Protein AF-A0A1B7MU81-F1 (afdb_monomer)

Nearest PDB structures (foldseek):
  8r2u-assembly2_D  TM=9.289E-01  e=1.205E-07  Trametes versicolor
  7yj0-assembly2_D  TM=7.650E-01  e=1.816E-02  Boreostereum vibrans
  7yj0-assembly1_B  TM=6.916E-01  e=1.066E-02  Boreostereum vibrans
  7yj0-assembly2_C  TM=7.412E-01  e=2.075E-02  Boreostereum vibrans
  7yj0-assembly1_A  TM=7.456E-01  e=7.864E-02  Boreostereum vibrans

InterPro domains:
  IPR012941 Phenol hydroxylase-like, C-terminal dimerisation domain [PF07976] (6-103)
  IPR036249 Thioredoxin-like superfamily [SSF52833] (7-103)
  IPR038220 Phenol hydroxylase, C-terminal TRX-fold domain superfamily [G3DSA:3.40.30.20] (2-108)

Mean predicted aligned error: 6.89 Å

Organism: NCBI:txid1314800

Solvent-accessible surface area (backbone atoms only — not comparable to full-atom values): 7275 Å² total; per-residue (Å²): 130,88,84,68,90,30,82,96,43,71,64,60,81,44,88,64,70,35,74,41,80,50,50,82,91,78,58,61,75,82,78,49,56,63,85,53,37,81,41,78,89,26,53,45,63,43,33,49,44,99,83,68,79,46,74,39,55,55,45,69,74,71,71,49,61,78,91,54,62,70,47,74,43,66,44,99,86,70,48,80,74,48,77,41,53,68,87,44,54,69,60,54,50,52,59,48,62,75,76,58,77,82,80,81,80,78,77,76,81,129

pLDDT: mean 85.77, std 12.93, range [43.19, 97.56]

Radius of gyration: 16.75 Å; Cα contacts (8 Å, |Δi|>4): 103; chains: 1; bounding box: 52×26×41 Å

Secondary structure (DSSP, 8-state):
------TTSGGGT----EEE-S-TTT--GGGS-GGG-SSGGGEEE--B-TTSSSB--HHHHHT--TTS-EEEEE-TTS-EEEEEETT-HHHHHHHHHTTPPPPP------

Structure (mmCIF, N/CA/C/O backbone):
data_AF-A0A1B7MU81-F1
#
_entry.id   AF-A0A1B7MU81-F1
#
loop_
_atom_site.group_PDB
_atom_site.id
_atom_site.type_symbol
_atom_site.label_atom_id
_atom_site.label_alt_id
_atom_site.label_comp_id
_atom_site.label_asym_id
_atom_site.label_entity_id
_atom_site.label_seq_id
_atom_site.pdbx_PDB_ins_code
_atom_site.Cartn_x
_atom_site.Cartn_y
_atom_site.Cartn_z
_atom_site.occupancy
_atom_site.B_iso_or_equiv
_atom_site.auth_seq_id
_atom_site.auth_comp_id
_atom_site.auth_asym_id
_atom_site.auth_atom_id
_atom_site.pdbx_PDB_model_num
ATOM 1 N N . LYS A 1 1 ? 14.076 12.789 9.325 1.00 47.91 1 LYS A N 1
ATOM 2 C CA . LYS A 1 1 ? 13.934 11.728 8.296 1.00 47.91 1 LYS A CA 1
ATOM 3 C C . LYS A 1 1 ? 14.961 10.652 8.647 1.00 47.91 1 LYS A C 1
ATOM 5 O O . LYS A 1 1 ? 16.141 10.923 8.492 1.00 47.91 1 LYS A O 1
ATOM 10 N N . TYR A 1 2 ? 14.551 9.563 9.303 1.00 51.53 2 TYR A N 1
ATOM 11 C CA . TYR A 1 2 ? 15.467 8.608 9.950 1.00 51.53 2 TYR A CA 1
ATOM 12 C C . TYR A 1 2 ? 16.371 7.921 8.909 1.00 51.53 2 TYR A C 1
ATOM 14 O O . TYR A 1 2 ? 15.878 7.319 7.959 1.00 51.53 2 TYR A O 1
ATOM 22 N N . GLY A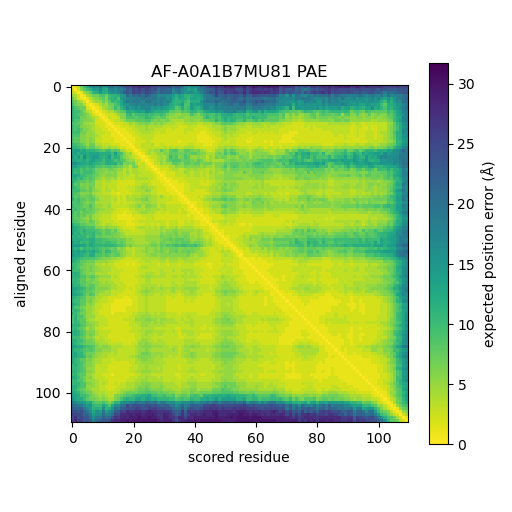 1 3 ? 17.686 8.112 9.048 1.00 52.28 3 GLY A N 1
ATOM 23 C CA . GLY A 1 3 ? 18.711 7.797 8.049 1.00 52.28 3 GLY A CA 1
ATOM 24 C C . GLY A 1 3 ? 19.152 6.337 8.044 1.00 52.28 3 GLY A C 1
ATOM 25 O O . GLY A 1 3 ? 20.285 6.042 8.410 1.00 52.28 3 GLY A O 1
ATOM 26 N N . TYR A 1 4 ? 18.276 5.431 7.613 1.00 57.09 4 TYR A N 1
ATOM 27 C CA . TYR A 1 4 ? 18.717 4.092 7.222 1.00 57.09 4 TYR A CA 1
ATOM 28 C C . TYR A 1 4 ? 19.384 4.172 5.844 1.00 57.09 4 TYR A C 1
ATOM 30 O O . TYR A 1 4 ? 18.833 4.832 4.960 1.00 57.09 4 TYR A O 1
ATOM 38 N N . PRO A 1 5 ? 20.552 3.539 5.636 1.00 58.16 5 PRO A N 1
ATOM 39 C CA . PRO A 1 5 ? 21.149 3.460 4.311 1.00 58.16 5 PRO A CA 1
ATOM 40 C C . PRO A 1 5 ? 20.203 2.674 3.397 1.00 58.16 5 PRO A C 1
ATOM 42 O O . PRO A 1 5 ? 19.986 1.481 3.584 1.00 58.16 5 PRO A O 1
ATOM 45 N N . THR A 1 6 ? 19.595 3.367 2.437 1.00 64.00 6 THR A N 1
ATOM 46 C CA . THR A 1 6 ? 18.697 2.775 1.432 1.00 64.00 6 THR A CA 1
ATOM 47 C C . THR A 1 6 ? 19.390 2.571 0.088 1.00 64.00 6 THR A C 1
ATOM 49 O O . THR A 1 6 ? 18.791 2.064 -0.859 1.00 64.00 6 THR A O 1
ATOM 52 N N . GLU A 1 7 ? 20.656 2.973 -0.026 1.00 63.66 7 GLU A N 1
ATOM 53 C CA . GLU A 1 7 ? 21.413 2.877 -1.265 1.00 63.66 7 GLU A CA 1
ATOM 54 C C . GLU A 1 7 ? 21.562 1.413 -1.695 1.00 63.66 7 GLU A C 1
ATOM 56 O O . GLU A 1 7 ? 22.028 0.567 -0.938 1.00 63.66 7 GLU A O 1
ATOM 61 N N . GLY A 1 8 ? 21.123 1.100 -2.917 1.00 63.38 8 GLY A N 1
ATOM 62 C CA . GLY A 1 8 ? 21.140 -0.277 -3.424 1.00 63.38 8 GLY A CA 1
ATOM 63 C C . GLY A 1 8 ? 19.880 -1.087 -3.116 1.00 63.38 8 GLY A C 1
ATOM 64 O O . GLY A 1 8 ? 19.732 -2.171 -3.670 1.00 63.38 8 GLY A O 1
ATOM 65 N N . THR A 1 9 ? 18.942 -0.565 -2.318 1.00 73.31 9 THR A N 1
ATOM 66 C CA . THR A 1 9 ? 17.669 -1.236 -2.020 1.00 73.31 9 THR A CA 1
ATOM 67 C C . THR A 1 9 ? 16.489 -0.567 -2.721 1.00 73.31 9 THR A C 1
ATOM 69 O O . THR A 1 9 ? 16.566 0.594 -3.130 1.00 73.31 9 THR A O 1
ATOM 72 N N . ALA A 1 10 ? 15.358 -1.273 -2.832 1.00 74.88 10 ALA A N 1
ATOM 73 C CA . ALA A 1 10 ? 14.120 -0.719 -3.391 1.00 74.88 10 ALA A CA 1
ATOM 74 C C . ALA A 1 10 ? 13.687 0.582 -2.683 1.00 74.88 10 ALA A C 1
ATOM 76 O O . ALA A 1 10 ? 13.163 1.491 -3.322 1.00 74.88 10 ALA A O 1
ATOM 77 N N . GLN A 1 11 ? 13.988 0.715 -1.386 1.00 77.38 11 GLN A N 1
ATOM 78 C CA . GLN A 1 11 ? 13.675 1.885 -0.562 1.00 77.38 11 GLN A CA 1
ATOM 79 C C . GLN A 1 11 ? 14.462 3.158 -0.936 1.00 77.38 11 GLN A C 1
ATOM 81 O O . GLN A 1 11 ? 14.139 4.235 -0.435 1.00 77.38 11 GLN A O 1
ATOM 86 N N . SER A 1 12 ? 15.483 3.072 -1.800 1.00 82.25 12 SER A N 1
ATOM 87 C CA . SER A 1 12 ? 16.116 4.269 -2.390 1.00 82.25 12 SER A CA 1
ATOM 88 C C . SER A 1 12 ? 15.231 4.961 -3.423 1.00 82.25 12 SER A C 1
ATOM 90 O O . SER A 1 12 ? 15.318 6.177 -3.570 1.00 82.25 12 SER A O 1
ATOM 92 N N . MET A 1 13 ? 14.379 4.203 -4.118 1.00 85.44 13 MET A N 1
ATOM 93 C CA . MET A 1 13 ? 13.504 4.711 -5.180 1.00 85.44 13 MET A CA 1
ATOM 94 C C . MET A 1 13 ? 12.043 4.780 -4.737 1.00 85.44 13 MET A C 1
ATOM 96 O O . MET A 1 13 ? 11.328 5.708 -5.107 1.00 85.44 13 MET A O 1
ATOM 100 N N . PHE A 1 14 ? 11.601 3.818 -3.925 1.00 89.25 14 PHE A N 1
ATOM 101 C CA . PHE A 1 14 ? 10.214 3.684 -3.501 1.00 89.25 14 PHE A CA 1
ATOM 102 C C . PHE A 1 14 ? 10.044 4.010 -2.019 1.00 89.25 14 PHE A C 1
ATOM 104 O O . PHE A 1 14 ? 10.644 3.379 -1.148 1.00 89.25 14 PHE A O 1
ATOM 111 N N . SER A 1 15 ? 9.157 4.959 -1.720 1.00 90.81 15 SER A N 1
ATOM 112 C CA . SER A 1 15 ? 8.682 5.185 -0.356 1.00 90.81 15 SER A CA 1
ATOM 113 C C . SER A 1 15 ? 7.498 4.266 -0.075 1.00 90.81 15 SER A C 1
ATOM 115 O O . SER A 1 15 ? 6.393 4.520 -0.546 1.00 90.81 15 SER A O 1
ATOM 117 N N . ILE A 1 16 ? 7.725 3.210 0.706 1.00 91.56 16 ILE A N 1
ATOM 118 C CA . ILE A 1 16 ? 6.680 2.250 1.077 1.00 91.56 16 ILE A CA 1
ATOM 119 C C . ILE A 1 16 ? 6.026 2.698 2.387 1.00 91.56 16 ILE A C 1
ATOM 121 O O . ILE A 1 16 ? 6.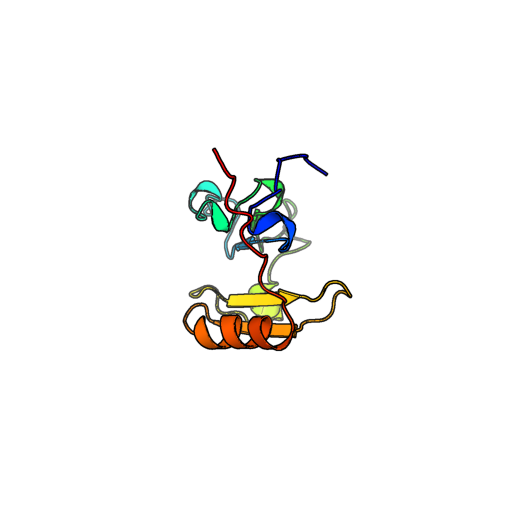715 2.887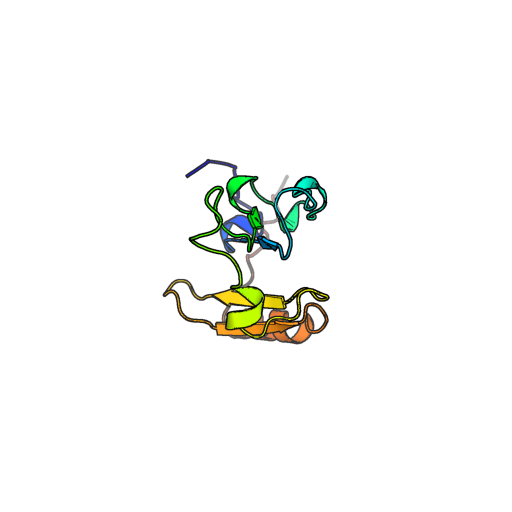 3.395 1.00 91.56 16 ILE A O 1
ATOM 125 N N . ILE A 1 17 ? 4.703 2.857 2.359 1.00 93.62 17 ILE A N 1
ATOM 126 C CA . ILE A 1 17 ? 3.852 3.114 3.524 1.00 93.62 17 ILE A CA 1
ATOM 127 C C . ILE A 1 17 ? 2.787 2.024 3.544 1.00 93.62 17 ILE A C 1
ATOM 129 O O . ILE A 1 17 ? 2.096 1.818 2.549 1.00 93.62 17 ILE A O 1
ATOM 133 N N . THR A 1 18 ? 2.657 1.344 4.675 1.00 94.25 18 THR A N 1
ATOM 134 C CA . THR A 1 18 ? 1.617 0.343 4.905 1.00 94.25 18 THR A CA 1
ATOM 135 C C . THR A 1 18 ? 0.542 0.964 5.772 1.00 94.25 18 THR A C 1
ATOM 137 O O . THR A 1 18 ? 0.850 1.506 6.829 1.00 94.25 18 THR A O 1
ATOM 140 N N . ILE A 1 19 ? -0.711 0.881 5.345 1.00 94.44 19 ILE A N 1
ATOM 141 C CA . ILE A 1 19 ? -1.869 1.225 6.168 1.00 94.44 19 ILE A CA 1
ATOM 142 C C . ILE A 1 19 ? -2.558 -0.096 6.476 1.00 94.44 19 ILE A C 1
ATOM 144 O O . ILE A 1 19 ? -2.867 -0.842 5.557 1.00 94.44 19 ILE A O 1
ATOM 148 N N . MET A 1 20 ? -2.725 -0.411 7.752 1.00 93.31 20 MET A N 1
ATOM 149 C CA . MET A 1 20 ? -3.389 -1.623 8.218 1.00 93.31 20 MET A CA 1
ATOM 150 C C . MET A 1 20 ? -4.862 -1.318 8.488 1.00 93.31 20 MET A C 1
ATOM 152 O O . MET A 1 20 ? -5.178 -0.266 9.044 1.00 93.31 20 MET A O 1
ATOM 156 N N . SER A 1 21 ? -5.756 -2.243 8.150 1.00 91.00 21 SER A N 1
ATOM 157 C CA . SER A 1 21 ? -7.137 -2.223 8.635 1.00 91.00 21 SER A CA 1
ATOM 158 C C . SER A 1 21 ? -7.223 -2.916 9.995 1.00 91.00 21 SER A C 1
ATOM 160 O O . SER A 1 21 ? -6.788 -4.062 10.118 1.00 91.00 21 SER A O 1
ATOM 162 N N . GLY A 1 22 ? -7.811 -2.257 10.990 1.00 83.06 22 GLY A N 1
ATOM 163 C CA . GLY A 1 22 ? -8.102 -2.840 12.300 1.00 83.06 22 GLY A CA 1
ATOM 164 C C . GLY A 1 22 ? -7.920 -1.844 13.439 1.00 83.06 22 GLY A C 1
ATOM 165 O O . GLY A 1 22 ? -7.506 -0.708 13.213 1.00 83.06 22 GLY A O 1
ATOM 166 N N . ASP A 1 23 ? -8.213 -2.299 14.652 1.00 77.31 23 ASP A N 1
ATOM 167 C CA . ASP A 1 23 ? -8.147 -1.491 15.868 1.00 77.31 23 ASP A CA 1
ATOM 168 C C . ASP A 1 23 ? -6.769 -1.621 16.538 1.00 77.31 23 ASP A C 1
ATOM 170 O O . ASP A 1 23 ? -6.075 -2.637 16.388 1.00 77.31 23 ASP A O 1
ATOM 174 N N . LYS A 1 24 ? -6.330 -0.582 17.266 1.00 79.25 24 LYS A N 1
ATOM 175 C CA . LYS A 1 24 ? -4.988 -0.563 17.892 1.00 79.25 24 LYS A CA 1
ATOM 176 C C . LYS A 1 24 ? -4.785 -1.703 18.885 1.00 79.25 24 LYS A C 1
ATOM 178 O O . LYS A 1 24 ? -3.645 -2.084 19.135 1.00 79.25 24 LYS A O 1
ATOM 183 N N . GLU A 1 25 ? -5.866 -2.205 19.467 1.00 79.31 25 GLU A N 1
ATOM 184 C CA . GLU A 1 25 ? -5.865 -3.289 20.440 1.00 79.31 25 GLU A CA 1
ATOM 185 C C . GLU A 1 25 ? -5.568 -4.661 19.809 1.00 79.31 25 GLU A C 1
ATOM 187 O O . GLU A 1 25 ? -5.009 -5.525 20.485 1.00 79.31 25 GLU A O 1
ATOM 192 N N . ASP A 1 26 ? -5.869 -4.839 18.518 1.00 81.44 26 ASP A N 1
ATOM 193 C CA . ASP A 1 26 ? -5.854 -6.149 17.852 1.00 81.44 26 AS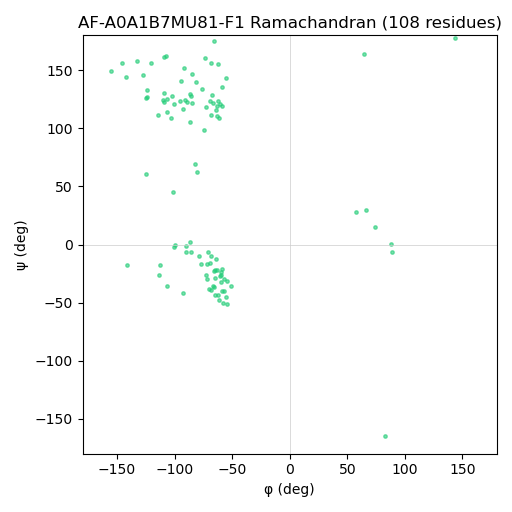P A CA 1
ATOM 194 C C . ASP A 1 26 ? -4.758 -6.289 16.784 1.00 81.44 26 ASP A C 1
ATOM 196 O O . ASP A 1 26 ? -4.410 -7.403 16.372 1.00 81.44 26 ASP A O 1
ATOM 200 N N . VAL A 1 27 ? -4.192 -5.169 16.317 1.00 82.06 27 VAL A N 1
ATOM 201 C CA . VAL A 1 27 ? -3.226 -5.161 15.212 1.00 82.06 27 VAL A CA 1
ATOM 202 C C . VAL A 1 27 ? -1.788 -5.056 15.706 1.00 82.06 27 VAL A C 1
ATOM 204 O O . VAL A 1 27 ? -1.356 -4.072 16.302 1.00 82.06 27 VAL A O 1
ATOM 207 N N . GLU A 1 28 ? -0.991 -6.058 15.344 1.00 84.19 28 GLU A N 1
ATOM 208 C CA . GLU A 1 28 ? 0.435 -6.104 15.637 1.00 84.19 28 GLU A CA 1
ATOM 209 C C . GLU A 1 28 ? 1.258 -5.764 14.382 1.00 84.19 28 GLU A C 1
ATOM 211 O O . GLU A 1 28 ? 1.354 -6.556 13.441 1.00 84.19 28 GLU A O 1
ATOM 216 N N . PHE A 1 29 ? 1.892 -4.587 14.360 1.00 82.88 29 PHE A N 1
ATOM 217 C CA . PHE A 1 29 ? 2.639 -4.115 13.182 1.00 82.88 29 PHE A CA 1
ATOM 218 C C . PHE A 1 29 ? 3.847 -5.000 12.819 1.00 82.88 29 PHE A C 1
ATOM 220 O O . PHE A 1 29 ? 4.311 -4.986 11.679 1.00 82.88 29 PHE A O 1
ATOM 227 N N . THR A 1 30 ? 4.376 -5.777 13.769 1.00 85.44 30 THR A N 1
ATOM 228 C CA . THR A 1 30 ? 5.516 -6.689 13.560 1.00 85.44 30 THR A CA 1
ATOM 229 C C . THR A 1 30 ? 5.176 -7.838 12.609 1.00 85.44 30 THR A C 1
ATOM 231 O O . THR A 1 30 ? 6.085 -8.380 11.976 1.00 85.44 30 THR A O 1
ATOM 234 N N . ARG A 1 31 ? 3.881 -8.162 12.462 1.00 86.88 31 ARG A N 1
ATOM 235 C CA . ARG A 1 31 ? 3.364 -9.170 11.523 1.00 86.88 31 ARG A CA 1
ATOM 236 C C . ARG A 1 31 ? 3.433 -8.717 10.069 1.00 86.88 31 ARG A C 1
ATOM 238 O O . ARG A 1 31 ? 3.374 -9.551 9.170 1.00 86.88 31 ARG A O 1
ATOM 245 N N . VAL A 1 32 ? 3.595 -7.416 9.827 1.00 87.75 32 VAL A N 1
ATOM 246 C CA . VAL A 1 32 ? 3.861 -6.890 8.487 1.00 87.75 32 VAL A CA 1
ATOM 247 C C . VAL A 1 32 ? 5.254 -7.364 8.042 1.00 87.75 32 VAL A C 1
ATOM 249 O O . VAL A 1 32 ? 6.228 -7.169 8.781 1.00 87.75 32 VAL A O 1
ATOM 252 N N . PRO A 1 33 ? 5.397 -7.972 6.848 1.00 88.06 33 PRO A N 1
ATOM 253 C CA . PRO A 1 33 ? 6.698 -8.378 6.325 1.00 88.06 33 PRO A CA 1
ATOM 254 C C . PRO A 1 33 ? 7.6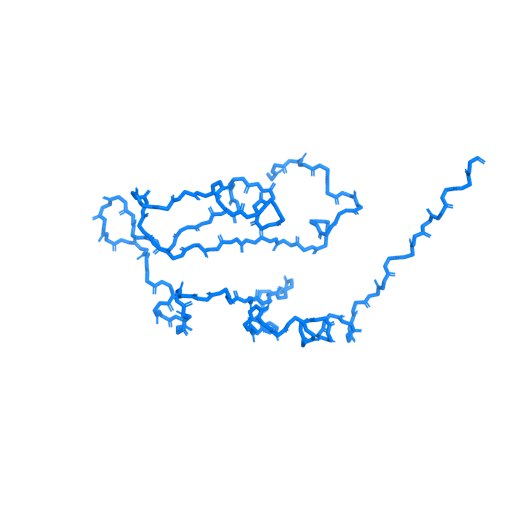79 -7.206 6.258 1.00 88.06 33 PRO A C 1
ATOM 256 O O . PRO A 1 33 ? 7.295 -6.089 5.917 1.00 88.06 33 PRO A O 1
ATOM 259 N N . THR A 1 34 ? 8.963 -7.457 6.530 1.00 86.31 34 THR A N 1
ATOM 260 C CA . THR A 1 34 ? 10.018 -6.424 6.615 1.00 86.31 34 THR A CA 1
ATOM 261 C C . THR A 1 34 ? 10.069 -5.489 5.408 1.00 86.31 34 THR A C 1
ATOM 263 O O . THR A 1 34 ? 10.281 -4.291 5.581 1.00 86.31 34 THR A O 1
ATOM 266 N N . LEU A 1 35 ? 9.806 -6.008 4.205 1.00 84.88 35 LEU A N 1
ATOM 267 C CA . LEU A 1 35 ? 9.729 -5.226 2.968 1.00 84.88 35 LEU A CA 1
ATOM 268 C C . LEU A 1 35 ? 8.680 -4.100 3.038 1.00 84.88 35 LEU A C 1
ATOM 270 O O . LEU A 1 35 ? 8.943 -2.990 2.581 1.00 84.88 35 LEU A O 1
ATOM 274 N N . PHE A 1 36 ? 7.528 -4.375 3.652 1.00 87.31 36 PHE A N 1
ATOM 275 C CA . PHE A 1 36 ? 6.408 -3.445 3.821 1.00 87.31 36 PHE A CA 1
ATOM 276 C C . PHE A 1 36 ? 6.487 -2.622 5.118 1.00 87.31 36 PHE A C 1
ATOM 278 O O . PHE A 1 36 ? 5.705 -1.693 5.317 1.00 87.31 36 PHE A O 1
ATOM 285 N N . ARG A 1 37 ? 7.457 -2.913 5.994 1.00 87.81 37 ARG A N 1
ATOM 286 C CA . ARG A 1 37 ? 7.744 -2.135 7.211 1.00 87.81 37 ARG A CA 1
ATOM 287 C C . ARG A 1 37 ? 9.209 -1.681 7.275 1.00 87.81 37 ARG A C 1
ATOM 289 O O . ARG A 1 37 ? 9.915 -2.029 8.225 1.00 87.81 37 ARG A O 1
ATOM 296 N N . PRO A 1 38 ? 9.688 -0.883 6.300 1.00 81.69 38 PRO A N 1
ATOM 297 C CA . PRO A 1 38 ? 11.087 -0.445 6.271 1.00 81.69 38 PRO A CA 1
ATOM 298 C C . PRO A 1 38 ? 11.496 0.304 7.549 1.00 81.69 38 PRO A C 1
ATOM 300 O O . PRO A 1 38 ? 12.642 0.225 7.980 1.00 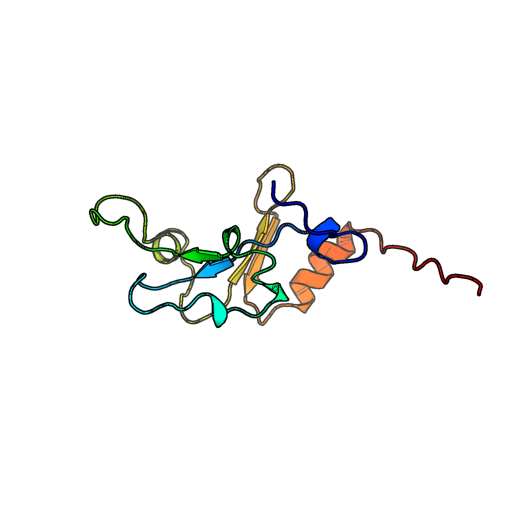81.69 38 PRO A O 1
ATOM 303 N N . HIS A 1 39 ? 10.543 0.990 8.182 1.00 83.56 39 HIS A N 1
ATOM 304 C CA . HIS A 1 39 ? 10.681 1.588 9.501 1.00 83.56 39 HIS A CA 1
ATOM 305 C C . HIS A 1 39 ? 9.340 1.522 10.241 1.00 83.56 39 HIS A C 1
ATOM 307 O O . HIS A 1 39 ? 8.286 1.475 9.606 1.00 83.56 39 HIS A O 1
ATOM 313 N N . TRP A 1 40 ? 9.358 1.554 11.576 1.00 76.81 40 TRP A N 1
ATOM 314 C CA . TRP A 1 40 ? 8.135 1.517 12.390 1.00 76.81 40 TRP A CA 1
ATOM 315 C C . TRP A 1 40 ? 7.191 2.689 12.084 1.00 76.81 40 TRP A C 1
ATOM 317 O O . TRP A 1 40 ? 5.981 2.511 12.085 1.00 76.81 40 TRP A O 1
ATOM 327 N N . SER A 1 41 ? 7.729 3.857 11.714 1.00 85.12 41 SER A N 1
ATOM 328 C CA . SER A 1 41 ? 6.923 5.025 11.316 1.00 85.12 41 SER A CA 1
ATOM 329 C C . SER A 1 41 ? 6.223 4.892 9.958 1.00 85.12 41 SER A C 1
ATOM 331 O O . SER A 1 41 ? 5.496 5.799 9.568 1.00 85.12 41 SER A O 1
ATOM 333 N N . ASN A 1 42 ? 6.486 3.822 9.204 1.00 89.00 42 ASN A N 1
ATOM 334 C CA . ASN A 1 42 ? 5.905 3.597 7.880 1.00 89.00 42 ASN A CA 1
ATOM 335 C C . ASN A 1 42 ? 4.718 2.633 7.924 1.00 89.00 42 ASN A C 1
ATOM 337 O O . ASN A 1 42 ? 4.132 2.355 6.881 1.00 89.00 42 ASN A O 1
ATOM 341 N N . VAL A 1 43 ? 4.376 2.122 9.108 1.00 91.75 43 VAL A N 1
ATOM 342 C CA . VAL A 1 43 ? 3.178 1.318 9.321 1.00 91.75 43 VAL A CA 1
ATOM 343 C C . VAL A 1 43 ? 2.173 2.172 10.078 1.00 91.75 43 VAL A C 1
ATOM 345 O O . VAL A 1 43 ? 2.408 2.580 11.213 1.00 91.75 43 VAL A O 1
ATOM 348 N N . LEU A 1 44 ? 1.075 2.480 9.407 1.00 92.44 44 LEU A N 1
ATOM 349 C CA . LEU A 1 44 ? -0.044 3.259 9.905 1.00 92.44 44 LEU A CA 1
ATOM 350 C C . LEU A 1 44 ? -1.240 2.335 10.116 1.00 92.44 44 LEU A C 1
ATOM 352 O O . LEU A 1 44 ? -1.309 1.244 9.551 1.00 92.44 44 LEU A O 1
ATOM 356 N N . LEU A 1 45 ? -2.197 2.794 10.910 1.00 92.88 45 LEU A N 1
ATOM 357 C CA . LEU A 1 45 ? -3.420 2.065 11.202 1.00 92.88 45 LEU A CA 1
ATOM 358 C C . LEU A 1 45 ? -4.620 2.932 10.839 1.00 92.88 45 LEU A C 1
ATOM 360 O O . LEU A 1 45 ? -4.662 4.110 11.202 1.00 92.88 45 LEU A O 1
ATOM 364 N N . ASP A 1 46 ? -5.585 2.348 10.138 1.00 92.50 46 ASP A N 1
ATOM 365 C CA . ASP A 1 46 ? -6.868 2.981 9.851 1.00 92.50 46 ASP A CA 1
ATOM 366 C C . ASP A 1 46 ? -7.825 2.875 11.046 1.00 92.50 46 ASP A C 1
ATOM 368 O O . ASP A 1 46 ? -8.891 2.269 10.968 1.00 92.50 46 ASP A O 1
ATOM 372 N N . ASP A 1 47 ? -7.430 3.486 12.158 1.00 90.88 47 ASP A N 1
ATOM 373 C CA . ASP A 1 47 ? -8.215 3.547 13.387 1.00 90.88 47 ASP A CA 1
ATOM 374 C C . ASP A 1 47 ? -8.499 5.006 13.765 1.00 90.88 47 ASP A C 1
ATOM 376 O O . ASP A 1 47 ? -7.802 5.952 13.377 1.00 90.88 47 ASP A O 1
ATOM 380 N N . THR A 1 48 ? -9.560 5.184 14.534 1.00 89.19 48 THR A N 1
ATOM 381 C CA . THR A 1 48 ? -9.862 6.419 15.237 1.00 89.19 48 THR A CA 1
ATOM 382 C C . THR A 1 48 ? -8.782 6.764 16.260 1.00 89.19 48 THR A C 1
ATOM 384 O O . THR A 1 48 ? -8.025 5.923 16.735 1.00 89.19 48 THR A O 1
ATOM 387 N N . ASP A 1 49 ? -8.657 8.037 16.601 1.00 87.88 49 ASP A N 1
ATOM 388 C CA . ASP A 1 49 ? -7.768 8.499 17.656 1.00 87.88 49 ASP A CA 1
ATOM 389 C C . ASP A 1 49 ? -8.214 7.997 19.045 1.00 87.88 49 ASP A C 1
ATOM 391 O O . ASP A 1 49 ? -9.280 7.410 19.213 1.00 87.88 49 ASP A O 1
ATOM 395 N N . VAL A 1 50 ? -7.425 8.274 20.088 1.00 85.75 50 VAL A N 1
ATOM 396 C CA . VAL A 1 50 ? -7.760 7.853 21.465 1.00 85.75 50 VAL A CA 1
ATOM 397 C C . VAL A 1 50 ? -9.090 8.425 21.970 1.00 85.75 50 VAL A C 1
ATOM 399 O O . VAL A 1 50 ? -9.702 7.851 22.869 1.00 85.75 50 VAL A O 1
ATOM 402 N N . THR A 1 51 ? -9.559 9.545 21.403 1.00 88.94 51 THR A N 1
ATOM 403 C CA . THR A 1 51 ? -10.861 10.132 21.748 1.00 88.94 51 THR A CA 1
ATOM 404 C C . THR A 1 51 ? -12.028 9.533 20.961 1.00 88.94 51 THR A C 1
ATOM 406 O O . THR A 1 51 ? -13.178 9.841 21.279 1.00 88.94 51 THR A O 1
ATOM 409 N N . ARG A 1 52 ? -11.750 8.666 19.975 1.00 84.69 52 ARG A N 1
ATOM 410 C CA . ARG A 1 52 ? -12.706 8.062 19.034 1.00 84.69 52 ARG A CA 1
ATOM 411 C C . ARG A 1 52 ? -13.506 9.079 18.214 1.00 84.69 52 ARG A C 1
ATOM 413 O O . ARG A 1 52 ? -14.646 8.818 17.833 1.00 84.69 52 ARG A O 1
ATOM 420 N N . LYS A 1 53 ? -12.944 10.264 17.969 1.00 86.75 53 LYS A N 1
ATOM 421 C CA . LYS A 1 53 ? -13.631 11.365 17.267 1.00 86.75 53 LYS A CA 1
ATOM 422 C C . LYS A 1 53 ? -13.013 11.688 15.918 1.00 86.75 53 LYS A C 1
ATOM 424 O O . LYS A 1 53 ? -13.704 12.227 15.057 1.00 86.75 53 LYS A O 1
ATOM 429 N N . LEU A 1 54 ? -11.727 11.409 15.743 1.00 87.38 54 LEU A N 1
ATOM 430 C CA . LEU A 1 54 ? -10.953 11.808 14.575 1.00 87.38 54 LEU A CA 1
ATOM 431 C C . LEU A 1 54 ? -10.251 10.593 13.969 1.00 87.38 54 LEU A C 1
ATOM 433 O O . LEU A 1 54 ? -9.807 9.707 14.688 1.00 87.38 54 LEU A O 1
ATOM 437 N N . GLY A 1 55 ? -10.106 10.575 12.644 1.00 87.56 55 GLY A N 1
ATOM 438 C CA . GLY A 1 55 ? -9.447 9.476 11.933 1.00 87.56 55 GLY A CA 1
ATOM 439 C C . GLY A 1 55 ? -10.357 8.272 11.669 1.00 87.56 55 GLY A C 1
ATOM 440 O O . GLY A 1 55 ? -11.583 8.386 11.736 1.00 87.56 55 GLY A O 1
ATOM 441 N N . GLY A 1 56 ? -9.734 7.148 11.311 1.00 89.94 56 GLY A N 1
ATOM 442 C CA . GLY A 1 56 ? -10.382 5.878 10.976 1.00 89.94 56 GLY A CA 1
ATOM 443 C C . GLY A 1 56 ? -11.275 5.899 9.731 1.00 89.94 56 GLY A C 1
ATOM 444 O O . GLY A 1 56 ? -11.707 6.952 9.252 1.00 89.94 56 GLY A O 1
ATOM 445 N N . GLY A 1 57 ? -11.604 4.715 9.215 1.00 92.00 57 GLY A N 1
ATOM 446 C CA . GLY A 1 57 ? -12.550 4.508 8.117 1.00 92.00 57 GLY A CA 1
ATOM 447 C C . GLY A 1 57 ? -12.042 4.887 6.722 1.00 92.00 57 GLY A C 1
ATOM 448 O O . GLY A 1 57 ? -12.857 5.016 5.807 1.00 92.00 57 GLY A O 1
ATOM 449 N N . ALA A 1 58 ? -10.739 5.085 6.534 1.00 92.44 58 ALA A N 1
ATOM 450 C CA . ALA A 1 58 ? -10.119 5.272 5.227 1.00 92.44 58 ALA A CA 1
ATOM 451 C C . ALA A 1 58 ? -10.432 4.109 4.274 1.00 92.44 58 ALA A C 1
ATOM 453 O O . ALA A 1 58 ? -10.858 4.366 3.151 1.00 92.44 58 ALA A O 1
ATOM 454 N N . TYR A 1 59 ? -10.331 2.855 4.729 1.00 94.50 59 TYR A N 1
ATOM 455 C CA . TYR A 1 59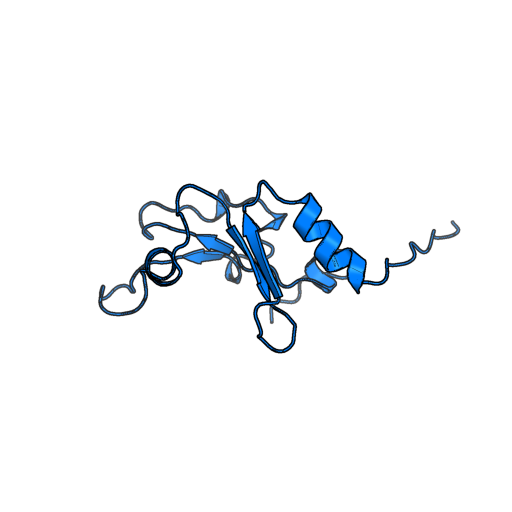 ? -10.653 1.674 3.919 1.00 94.50 59 TYR A CA 1
ATOM 456 C C . TYR A 1 59 ? -12.071 1.761 3.353 1.00 94.50 59 TYR A C 1
ATOM 458 O O . TYR A 1 59 ? -12.278 1.698 2.142 1.00 94.50 59 TYR A O 1
ATOM 466 N N . LYS A 1 60 ? -13.053 2.030 4.222 1.00 94.19 60 LYS A N 1
ATOM 467 C CA . LYS A 1 60 ? -14.456 2.192 3.823 1.00 94.19 60 LYS A CA 1
ATOM 468 C C . LYS A 1 60 ? -14.657 3.373 2.870 1.00 94.19 60 LYS A C 1
ATOM 470 O O . LYS A 1 60 ? -15.397 3.244 1.901 1.00 94.19 60 LYS A O 1
ATOM 475 N N . ARG A 1 61 ? -14.033 4.526 3.140 1.00 94.38 61 ARG A N 1
ATOM 476 C CA . ARG A 1 61 ? -14.177 5.737 2.308 1.00 94.38 61 ARG A CA 1
ATOM 477 C C . ARG A 1 61 ? -13.565 5.571 0.920 1.00 94.38 61 ARG A C 1
ATOM 479 O O . ARG A 1 61 ? -14.117 6.105 -0.035 1.00 94.38 61 ARG A O 1
ATOM 486 N N . PHE A 1 62 ? -12.458 4.843 0.813 1.00 93.56 62 PHE A N 1
ATOM 487 C CA . PHE A 1 62 ? -11.781 4.579 -0.455 1.00 93.56 62 PHE A CA 1
ATOM 488 C C . PHE A 1 62 ? -12.271 3.306 -1.157 1.00 93.56 62 PHE A C 1
ATOM 490 O O . PHE A 1 62 ? -11.802 3.010 -2.250 1.00 93.56 62 PHE A O 1
ATOM 497 N N . GLY A 1 63 ? -13.220 2.570 -0.564 1.00 94.25 63 GLY A N 1
ATOM 498 C CA . GLY A 1 63 ? -13.742 1.328 -1.138 1.00 94.25 63 GLY A CA 1
ATOM 499 C C . GLY A 1 63 ? -12.704 0.204 -1.191 1.00 94.25 63 GLY A C 1
ATOM 500 O O . GLY A 1 63 ? -12.756 -0.629 -2.090 1.00 94.25 63 GLY A O 1
ATOM 501 N N . ILE A 1 64 ? -11.752 0.201 -0.256 1.00 95.19 64 ILE A N 1
ATOM 502 C CA . ILE 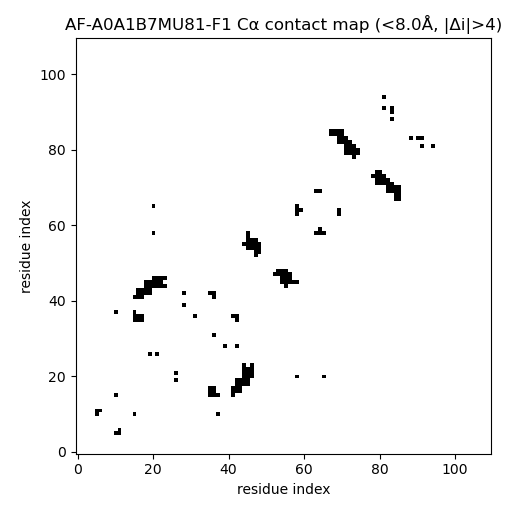A 1 64 ? -10.706 -0.817 -0.146 1.00 95.19 64 ILE A CA 1
ATOM 503 C C . ILE A 1 64 ? -11.244 -1.978 0.687 1.00 95.19 64 ILE A C 1
ATOM 505 O O . ILE A 1 64 ? -11.760 -1.778 1.789 1.00 95.19 64 ILE A O 1
ATOM 509 N N . ASP A 1 65 ? -11.098 -3.190 0.165 1.00 92.62 65 ASP A N 1
ATOM 510 C CA . ASP A 1 65 ? -11.428 -4.415 0.884 1.00 92.62 65 ASP A CA 1
ATOM 511 C C . ASP A 1 65 ? -10.380 -4.693 1.984 1.00 92.62 65 ASP A C 1
ATOM 513 O O . ASP A 1 65 ? -9.206 -4.885 1.663 1.00 92.62 65 ASP A O 1
ATOM 517 N N . PRO A 1 66 ? -10.761 -4.727 3.277 1.00 91.19 66 PRO A N 1
ATOM 518 C CA . PRO A 1 66 ? -9.834 -5.026 4.369 1.00 91.19 66 PRO A CA 1
ATOM 519 C C . PRO A 1 66 ? -9.353 -6.486 4.387 1.00 91.19 66 PRO A C 1
ATOM 521 O O . PRO A 1 66 ? -8.367 -6.794 5.052 1.00 91.19 66 PRO A O 1
ATOM 524 N N . GLY A 1 67 ? -10.026 -7.398 3.676 1.00 90.56 67 GLY A N 1
ATOM 525 C CA . GLY A 1 67 ? -9.636 -8.806 3.587 1.00 90.56 67 GLY A CA 1
ATOM 526 C C . GLY A 1 67 ? -8.485 -9.076 2.616 1.00 90.56 67 GLY A C 1
ATOM 527 O O . GLY A 1 67 ? -7.949 -10.185 2.596 1.00 90.56 67 GLY A O 1
ATOM 528 N N . THR A 1 68 ? -8.094 -8.087 1.808 1.00 90.38 68 THR A N 1
ATOM 529 C CA . THR A 1 68 ? -7.065 -8.239 0.777 1.00 90.38 68 THR A CA 1
ATOM 530 C C . THR A 1 68 ? -6.051 -7.099 0.815 1.00 90.38 68 THR A C 1
ATOM 532 O O . THR A 1 68 ? -6.293 -6.012 1.336 1.00 90.38 68 THR A O 1
ATOM 535 N N . VAL A 1 69 ? -4.862 -7.347 0.262 1.00 91.62 69 VAL A N 1
ATOM 536 C CA . VAL A 1 69 ? -3.848 -6.300 0.106 1.00 91.62 69 VAL A CA 1
ATOM 537 C C . VAL A 1 69 ? -4.120 -5.547 -1.192 1.00 91.62 69 VAL A C 1
ATOM 539 O O . VAL A 1 69 ? -4.114 -6.134 -2.275 1.00 91.62 69 VAL A O 1
ATOM 542 N N . THR A 1 70 ? -4.315 -4.235 -1.072 1.00 95.62 70 THR A N 1
ATOM 543 C CA . THR A 1 70 ? -4.429 -3.314 -2.207 1.00 95.62 70 THR A CA 1
ATOM 544 C C . THR A 1 70 ? -3.159 -2.480 -2.314 1.00 95.62 70 THR A C 1
ATOM 546 O O . THR A 1 70 ? -2.750 -1.819 -1.359 1.00 95.62 70 THR A O 1
ATOM 549 N N . LEU A 1 71 ? -2.534 -2.502 -3.486 1.00 95.81 71 LEU A N 1
ATOM 550 C CA . LEU A 1 71 ? -1.390 -1.673 -3.833 1.00 95.81 71 LEU A CA 1
ATOM 551 C C . LEU A 1 71 ? -1.894 -0.362 -4.434 1.00 95.81 71 LEU A C 1
ATOM 553 O O . LEU A 1 71 ? -2.603 -0.358 -5.440 1.00 95.81 71 LEU A O 1
ATOM 557 N N . VAL A 1 72 ? -1.507 0.756 -3.824 1.00 97.06 72 VAL A N 1
ATOM 558 C CA . VAL A 1 72 ? -1.799 2.101 -4.330 1.00 97.06 72 VAL A CA 1
ATOM 559 C C . VAL A 1 72 ? -0.481 2.761 -4.703 1.00 97.06 72 VAL A C 1
ATOM 561 O O . VAL A 1 72 ? 0.340 3.073 -3.841 1.00 97.06 72 VAL A O 1
ATOM 564 N N . ILE A 1 73 ? -0.268 2.962 -5.999 1.00 96.62 73 ILE A N 1
ATOM 565 C CA . ILE A 1 73 ? 0.953 3.559 -6.531 1.00 96.62 73 ILE A CA 1
ATOM 566 C C . ILE A 1 73 ? 0.733 5.059 -6.667 1.00 96.62 73 ILE A C 1
ATOM 568 O O . ILE A 1 73 ? -0.109 5.511 -7.446 1.00 96.62 73 ILE A O 1
ATOM 572 N N . ILE A 1 74 ? 1.511 5.832 -5.914 1.00 97.00 74 ILE A N 1
ATOM 573 C CA . ILE A 1 74 ? 1.459 7.294 -5.904 1.00 97.00 74 ILE A CA 1
ATOM 574 C C . ILE A 1 74 ? 2.726 7.825 -6.569 1.00 97.00 74 ILE A C 1
ATOM 576 O O . ILE A 1 74 ? 3.842 7.410 -6.251 1.00 97.00 74 ILE A O 1
ATOM 580 N N . ARG A 1 75 ? 2.548 8.740 -7.517 1.00 96.06 75 ARG A N 1
ATOM 581 C CA . ARG A 1 75 ? 3.639 9.417 -8.217 1.00 96.06 75 ARG A CA 1
ATOM 582 C C . ARG A 1 75 ? 4.328 10.447 -7.311 1.00 96.06 75 ARG A C 1
ATOM 584 O O . ARG A 1 75 ? 3.720 10.934 -6.359 1.00 96.06 75 ARG A O 1
ATOM 591 N N . PRO A 1 76 ? 5.568 10.863 -7.630 1.00 95.38 76 PRO A N 1
ATOM 592 C CA . PRO A 1 76 ? 6.276 11.892 -6.861 1.00 95.38 76 PRO A CA 1
ATOM 593 C C . PRO A 1 76 ? 5.563 13.252 -6.770 1.00 95.38 76 PRO A C 1
ATOM 595 O O . PRO A 1 76 ? 5.853 14.028 -5.866 1.00 95.38 76 PRO A O 1
ATOM 598 N N . ASP A 1 77 ? 4.637 13.543 -7.687 1.00 96.12 77 ASP A N 1
ATOM 599 C CA . ASP A 1 77 ? 3.798 14.751 -7.688 1.00 96.12 77 ASP A CA 1
ATOM 600 C C . ASP A 1 77 ? 2.515 14.620 -6.846 1.00 96.12 77 ASP A C 1
ATOM 602 O O . ASP A 1 77 ? 1.718 15.555 -6.789 1.00 96.12 77 ASP A O 1
ATOM 606 N N . GLY A 1 78 ? 2.311 13.478 -6.185 1.00 95.38 78 GLY A N 1
ATOM 607 C CA . GLY A 1 78 ? 1.184 13.223 -5.291 1.00 95.38 78 GLY A CA 1
ATOM 608 C C . GLY A 1 78 ? -0.073 12.677 -5.970 1.00 95.38 78 GLY A C 1
ATOM 609 O O . GLY A 1 78 ? -1.056 12.416 -5.278 1.00 95.38 78 GLY A O 1
ATOM 610 N N . TYR A 1 79 ? -0.065 12.464 -7.289 1.00 97.56 79 TYR A N 1
ATOM 611 C CA . TYR A 1 79 ? -1.202 11.870 -7.996 1.00 97.56 79 TYR A CA 1
ATOM 612 C C . TYR A 1 79 ? -1.167 10.338 -7.954 1.00 97.56 79 TYR A C 1
ATOM 614 O O . TYR A 1 79 ? -0.102 9.717 -7.996 1.00 97.56 79 TYR A O 1
ATOM 622 N N . VAL A 1 80 ? -2.347 9.716 -7.916 1.00 97.50 80 VAL A N 1
ATOM 623 C CA . VAL A 1 80 ? -2.485 8.258 -8.046 1.00 97.50 80 VAL A CA 1
ATOM 624 C C . VAL A 1 80 ? -2.134 7.853 -9.476 1.00 97.50 80 VAL A C 1
ATOM 626 O O . VAL A 1 80 ? -2.721 8.358 -10.430 1.00 97.50 80 VAL A O 1
ATOM 629 N N . GLY A 1 81 ? -1.162 6.956 -9.618 1.00 97.50 81 GLY A N 1
ATOM 630 C CA . GLY A 1 81 ? -0.755 6.387 -10.902 1.00 97.50 81 GLY A CA 1
ATOM 631 C C . GLY A 1 81 ? -1.472 5.079 -11.228 1.00 97.50 81 GLY A C 1
ATOM 632 O O . GLY A 1 81 ? -1.903 4.880 -12.358 1.00 97.50 81 GLY A O 1
ATOM 633 N N . MET A 1 82 ? -1.625 4.201 -10.234 1.00 97.38 82 MET A N 1
ATOM 634 C CA . MET A 1 82 ? -2.286 2.903 -10.382 1.00 97.38 82 MET A CA 1
ATOM 635 C C . MET A 1 82 ? -2.842 2.431 -9.036 1.00 97.38 82 MET A C 1
ATOM 637 O O . MET A 1 82 ? -2.273 2.716 -7.981 1.00 97.38 82 MET A O 1
ATOM 641 N N . ILE A 1 83 ? -3.941 1.682 -9.089 1.00 97.06 83 ILE A N 1
ATOM 642 C CA . ILE A 1 83 ? -4.486 0.911 -7.970 1.00 97.06 83 ILE A CA 1
ATOM 643 C C . ILE A 1 83 ? -4.613 -0.529 -8.460 1.00 97.06 83 ILE A C 1
ATOM 645 O O . ILE A 1 83 ? -5.218 -0.758 -9.506 1.00 97.06 83 ILE A O 1
ATOM 649 N N . ALA A 1 84 ? -4.039 -1.480 -7.731 1.00 96.38 84 ALA A N 1
ATOM 650 C CA . ALA A 1 84 ? -4.041 -2.886 -8.114 1.00 96.38 84 ALA A CA 1
ATOM 651 C C . ALA A 1 84 ? -4.202 -3.791 -6.883 1.00 96.38 84 ALA A C 1
ATOM 653 O O . ALA A 1 84 ? -3.659 -3.479 -5.821 1.00 96.38 84 ALA A O 1
ATOM 654 N N . PRO A 1 85 ? -4.917 -4.922 -6.986 1.00 94.75 85 PRO A N 1
ATOM 655 C CA . PRO A 1 85 ? -4.875 -5.942 -5.946 1.00 94.75 85 PRO A CA 1
ATOM 656 C C . PRO A 1 85 ? -3.492 -6.609 -5.916 1.00 94.75 85 PRO A C 1
ATOM 658 O O . PRO A 1 85 ? -2.796 -6.676 -6.928 1.00 94.75 85 PRO A O 1
ATOM 661 N N . ALA A 1 86 ? -3.103 -7.182 -4.776 1.00 89.62 86 ALA A N 1
ATOM 662 C CA . ALA A 1 86 ? -1.822 -7.886 -4.649 1.00 89.62 86 ALA A CA 1
ATOM 663 C C . ALA A 1 86 ? -1.689 -9.140 -5.536 1.00 89.62 86 ALA A C 1
ATOM 665 O O . ALA A 1 86 ? -0.588 -9.657 -5.689 1.00 89.62 86 ALA A O 1
ATOM 666 N N . SER A 1 87 ? -2.782 -9.632 -6.127 1.00 93.06 87 SER A N 1
ATOM 667 C CA . SER A 1 87 ? -2.758 -10.706 -7.126 1.00 93.06 87 SER A CA 1
ATOM 668 C C . SER A 1 87 ? -2.322 -10.240 -8.521 1.00 93.06 87 SER A C 1
ATOM 670 O O . SER A 1 87 ? -1.957 -11.077 -9.339 1.00 93.06 87 SER A O 1
ATOM 672 N N . ALA A 1 88 ? -2.339 -8.934 -8.802 1.00 94.75 88 ALA A N 1
ATOM 673 C CA . ALA A 1 88 ? -2.060 -8.351 -10.116 1.00 94.75 88 ALA A CA 1
ATOM 674 C C . ALA A 1 88 ? -0.634 -7.773 -10.209 1.00 94.75 88 ALA A C 1
ATOM 676 O O . ALA A 1 88 ? -0.421 -6.651 -10.665 1.00 94.75 88 ALA A O 1
ATOM 677 N N . LEU A 1 89 ? 0.367 -8.521 -9.732 1.00 93.56 89 LEU A N 1
ATOM 678 C CA . LEU A 1 89 ? 1.757 -8.043 -9.714 1.00 93.56 89 LEU A CA 1
ATOM 679 C C . LEU A 1 89 ? 2.343 -7.834 -11.118 1.00 93.56 89 LEU A C 1
ATOM 681 O O . LEU A 1 89 ? 3.185 -6.958 -11.285 1.00 93.56 89 LEU A O 1
ATOM 685 N N . GLU A 1 90 ? 1.884 -8.586 -12.120 1.00 96.75 90 GLU A N 1
ATOM 686 C CA . GLU A 1 90 ? 2.321 -8.426 -13.516 1.00 96.75 90 GLU A CA 1
ATOM 687 C C . GLU A 1 90 ? 1.890 -7.074 -14.106 1.00 96.75 90 GLU A C 1
ATOM 689 O O . GLU A 1 90 ? 2.657 -6.435 -14.830 1.00 96.75 90 GLU A O 1
ATOM 694 N N . ASP A 1 91 ? 0.699 -6.590 -13.742 1.00 97.25 91 ASP A N 1
ATOM 695 C CA . ASP A 1 91 ? 0.217 -5.268 -14.152 1.00 97.25 91 ASP A CA 1
ATOM 696 C C . ASP A 1 91 ? 1.033 -4.154 -13.483 1.00 97.25 91 ASP A C 1
ATOM 698 O O . ASP A 1 91 ? 1.374 -3.153 -14.115 1.00 97.25 91 ASP A O 1
ATOM 702 N N . VAL A 1 92 ? 1.391 -4.345 -12.208 1.00 96.00 92 VAL A N 1
ATOM 703 C CA . VAL A 1 92 ? 2.249 -3.418 -11.456 1.00 96.00 92 VAL A CA 1
ATOM 704 C C . VAL A 1 92 ? 3.656 -3.357 -12.052 1.00 96.00 92 VAL A C 1
ATOM 706 O O . VAL A 1 92 ? 4.206 -2.266 -12.211 1.00 96.00 92 VAL A O 1
ATOM 709 N N . ASP A 1 93 ? 4.235 -4.505 -12.405 1.00 95.44 93 ASP A N 1
ATOM 710 C CA . ASP A 1 93 ? 5.535 -4.571 -13.078 1.00 95.44 93 ASP A CA 1
ATOM 711 C C . ASP A 1 93 ? 5.485 -3.865 -14.438 1.00 95.44 93 ASP A C 1
ATOM 713 O O . ASP A 1 93 ? 6.292 -2.975 -14.710 1.00 95.44 93 ASP A O 1
ATOM 717 N N . SER A 1 94 ? 4.458 -4.158 -15.240 1.00 97.31 94 SER A N 1
ATOM 718 C CA . SER A 1 94 ? 4.231 -3.521 -16.543 1.00 97.31 94 SER A CA 1
ATOM 719 C C . SER A 1 94 ? 4.078 -2.002 -16.433 1.00 97.31 94 SER A C 1
ATOM 721 O O . SER A 1 94 ? 4.625 -1.261 -17.255 1.00 97.31 94 SER A O 1
ATOM 723 N N . TYR A 1 95 ? 3.378 -1.519 -15.400 1.00 97.19 95 TYR A N 1
ATOM 724 C CA . TYR A 1 95 ? 3.246 -0.090 -15.121 1.00 97.19 95 TYR A CA 1
ATOM 725 C C . TYR A 1 95 ? 4.614 0.566 -14.926 1.00 97.19 95 TYR A C 1
ATOM 727 O O . TYR A 1 95 ? 4.909 1.560 -15.587 1.00 97.19 95 TYR A O 1
ATOM 735 N N . PHE A 1 96 ? 5.472 0.005 -14.070 1.00 95.31 96 PHE A N 1
ATOM 736 C CA . PHE A 1 96 ? 6.805 0.561 -13.832 1.00 95.31 96 PHE A CA 1
ATOM 737 C C . PHE A 1 96 ? 7.738 0.394 -15.036 1.00 95.31 96 PHE A C 1
ATOM 739 O O . PHE A 1 96 ? 8.479 1.324 -15.361 1.00 95.31 96 PHE A O 1
ATOM 746 N N . ALA A 1 97 ? 7.677 -0.738 -15.739 1.00 95.38 97 ALA A N 1
ATOM 747 C CA . ALA A 1 97 ? 8.491 -1.011 -16.922 1.00 95.38 97 ALA A CA 1
ATOM 748 C C . ALA A 1 97 ? 8.257 -0.002 -18.059 1.00 95.38 97 ALA A C 1
ATOM 750 O O . ALA A 1 97 ? 9.165 0.262 -18.846 1.00 95.38 97 ALA A O 1
ATOM 751 N N . ALA A 1 98 ? 7.071 0.611 -18.123 1.00 96.38 98 ALA A N 1
ATOM 752 C CA . ALA A 1 98 ? 6.743 1.606 -19.140 1.00 96.38 98 ALA A CA 1
ATOM 753 C C . ALA A 1 98 ? 7.578 2.900 -19.043 1.00 96.38 98 ALA A C 1
ATOM 755 O O . ALA A 1 98 ? 7.676 3.631 -20.030 1.00 96.38 98 ALA A O 1
ATOM 756 N N . PHE A 1 99 ? 8.164 3.212 -17.880 1.00 93.44 99 PHE A N 1
ATOM 757 C CA . PHE A 1 99 ? 8.889 4.475 -17.677 1.00 93.44 99 PHE A CA 1
ATOM 758 C C . PHE A 1 99 ? 10.167 4.375 -16.836 1.00 93.44 99 PHE A C 1
ATOM 760 O O . PHE A 1 99 ? 10.985 5.297 -16.865 1.00 93.44 99 PHE A O 1
ATOM 767 N N . MET A 1 100 ? 10.360 3.308 -16.061 1.00 92.25 100 MET A N 1
ATOM 768 C CA . MET A 1 100 ? 11.551 3.152 -15.231 1.00 92.25 100 MET A CA 1
ATOM 769 C C . MET A 1 100 ? 12.730 2.624 -16.040 1.00 92.25 100 MET A C 1
ATOM 771 O O . MET A 1 100 ? 12.607 1.715 -16.855 1.00 92.25 100 MET A O 1
ATOM 775 N N . ILE A 1 101 ? 13.912 3.170 -15.762 1.00 91.12 101 ILE A N 1
ATOM 776 C CA . ILE A 1 101 ? 15.167 2.704 -16.348 1.00 91.12 101 ILE A CA 1
ATOM 777 C C . ILE A 1 101 ? 15.810 1.720 -15.361 1.00 91.12 101 ILE A C 1
ATOM 779 O O . ILE A 1 101 ? 16.065 2.107 -14.215 1.00 91.12 101 ILE A O 1
ATOM 783 N N . PRO A 1 102 ? 16.109 0.473 -15.770 1.00 85.06 102 PRO A N 1
ATOM 784 C CA . PRO A 1 102 ? 16.785 -0.484 -14.906 1.00 85.06 102 PRO A CA 1
ATOM 785 C C . PRO A 1 102 ? 18.142 0.044 -14.435 1.00 85.06 102 PRO A C 1
ATOM 787 O O . PRO A 1 102 ? 18.942 0.560 -15.223 1.00 85.06 102 PRO A O 1
ATOM 790 N N . ARG A 1 103 ? 18.438 -0.121 -13.143 1.00 79.62 103 ARG A N 1
ATOM 791 C CA . ARG A 1 103 ? 19.768 0.192 -12.616 1.00 79.62 103 ARG A CA 1
ATOM 792 C C . ARG A 1 103 ? 20.775 -0.788 -13.219 1.00 79.62 103 ARG A C 1
ATOM 794 O O . ARG A 1 103 ? 20.662 -1.993 -13.011 1.00 79.62 103 ARG A O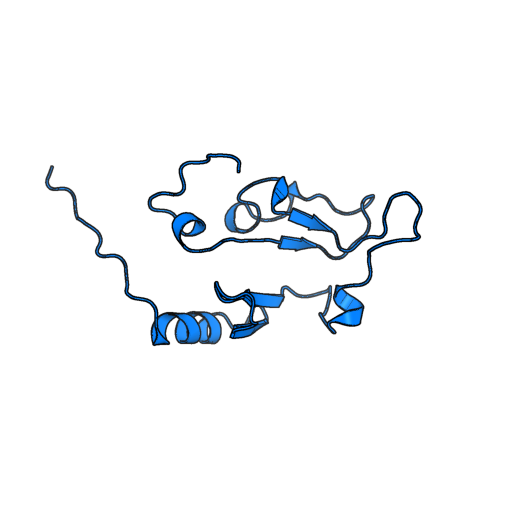 1
ATOM 801 N N . LYS A 1 104 ? 21.794 -0.276 -13.919 1.00 77.75 104 LYS A N 1
ATOM 802 C CA . LYS A 1 104 ? 22.954 -1.092 -14.302 1.00 77.75 104 LYS A CA 1
ATOM 803 C C . LYS A 1 104 ? 23.625 -1.611 -13.034 1.00 77.75 104 LYS A C 1
ATOM 805 O O . LYS A 1 104 ? 24.061 -0.821 -12.195 1.00 77.75 104 LYS A O 1
ATOM 810 N N . VAL A 1 105 ? 23.713 -2.929 -12.905 1.00 71.12 105 VAL A N 1
ATOM 811 C CA . VAL A 1 105 ? 24.568 -3.555 -11.898 1.00 71.12 105 VAL A CA 1
ATOM 812 C C . VAL A 1 105 ? 26.005 -3.273 -12.322 1.00 71.12 105 VAL A C 1
ATOM 814 O O . VAL A 1 105 ? 26.457 -3.759 -13.357 1.00 71.12 105 VAL A O 1
ATOM 817 N N . VAL A 1 106 ? 26.712 -2.439 -11.561 1.00 62.75 106 VAL A N 1
ATOM 818 C CA . VAL A 1 106 ? 28.165 -2.337 -11.695 1.00 62.75 106 VAL A CA 1
ATOM 819 C C . VAL A 1 106 ? 28.711 -3.601 -11.047 1.00 62.75 106 VAL A C 1
ATOM 821 O O . VAL A 1 106 ? 28.746 -3.700 -9.823 1.00 62.75 106 VAL A O 1
ATOM 824 N N . LEU A 1 107 ? 29.042 -4.603 -11.862 1.00 55.41 107 LEU A N 1
ATOM 825 C CA . LEU A 1 107 ? 29.823 -5.745 -11.403 1.00 55.41 107 LEU A CA 1
ATOM 826 C C . LEU A 1 107 ? 31.171 -5.181 -10.953 1.00 55.41 107 LEU A C 1
ATOM 828 O O . LEU A 1 107 ? 31.932 -4.675 -11.777 1.00 55.41 107 LEU A O 1
ATOM 832 N N . GLY A 1 108 ? 31.411 -5.176 -9.643 1.00 52.22 108 GLY A N 1
ATOM 833 C CA . GLY A 1 108 ? 32.712 -4.823 -9.099 1.00 52.22 108 GLY A CA 1
ATOM 834 C C . GLY A 1 108 ? 33.742 -5.788 -9.669 1.00 52.22 108 GLY A C 1
ATOM 835 O O . GLY A 1 108 ? 33.612 -6.997 -9.501 1.00 52.22 108 GLY A O 1
ATOM 836 N N . THR A 1 109 ? 34.721 -5.259 -10.393 1.00 44.06 109 THR A N 1
ATOM 837 C CA . THR A 1 109 ? 35.981 -5.959 -10.619 1.00 44.06 109 THR A CA 1
ATOM 838 C C . THR A 1 109 ? 36.653 -6.106 -9.259 1.00 44.06 109 THR A C 1
ATOM 840 O O . THR A 1 109 ? 36.935 -5.086 -8.622 1.00 44.06 109 THR A O 1
ATOM 843 N N . GLU A 1 110 ? 36.813 -7.352 -8.811 1.00 43.19 110 GLU A N 1
ATOM 844 C CA . GLU A 1 110 ? 37.711 -7.728 -7.710 1.00 43.19 110 GLU A CA 1
ATOM 845 C C . GLU A 1 110 ? 39.150 -7.259 -7.969 1.00 43.19 110 GLU A C 1
ATOM 847 O O . GLU A 1 110 ? 39.555 -7.203 -9.158 1.00 43.19 110 GLU A O 1
#

Foldseek 3Di:
DDDDPCPPHPVVPDDAAAEAEDDPVPDDPVPPPCVNPVDVVRYHYQAADPVNPDGHDPCVVVVHDNVFDWDFDADPVGDTQDIDTPVPVVVVVVSCVVDDDDDDDPPDDD

Sequence (110 aa):
KYGYPTEGTAQSMFSIITIMSGDKEDVEFTRVPTLFRPHWSNVLLDDTDVTRKLGGGAYKRFGIDPGTVTLVIIRPDGYVGMIAPASALEDVDSYFAAFMIPRKVVLGTE